Protein AF-A0A370NZZ5-F1 (afdb_monomer_lite)

Foldseek 3Di:
DCPPVNVLVVLVVVLVVLVVLLVVLVVCVVVDVVSVVVNVVSVVVNVVSVVVSVDDPDDDDDDPDPPDPPPDPDPDDDD

Radius of gyration: 16.43 Å; chains: 1; bounding box: 34×28×48 Å

pLDDT: mean 73.36, std 19.16, range [40.41, 94.19]

Organism: NCBI:txid2666307

Sequence (79 aa):
MVDAIETNACLHEVLAGIEGVLVLLEQQSVRSDACFSALCLLEMVKAKLDALMAAGPGCGQGRSARAGCACNQDVHGLR

Structure (mmCIF, N/CA/C/O backbone):
data_AF-A0A370NZZ5-F1
#
_entry.id   AF-A0A370NZZ5-F1
#
loop_
_atom_site.group_PDB
_atom_site.id
_atom_site.type_symbol
_atom_site.label_atom_id
_atom_site.label_alt_id
_atom_site.label_comp_id
_atom_site.label_asym_id
_atom_site.label_entity_id
_atom_site.label_seq_id
_atom_site.pdbx_PDB_ins_code
_atom_site.Cartn_x
_atom_site.Cartn_y
_atom_site.Cartn_z
_atom_site.occupancy
_atom_site.B_iso_or_equiv
_atom_site.auth_seq_id
_atom_site.auth_comp_id
_atom_site.auth_asym_id
_atom_site.auth_atom_id
_atom_site.pdbx_PDB_model_num
ATOM 1 N N . MET A 1 1 ? 14.750 -16.548 -15.942 1.00 49.78 1 MET A N 1
ATOM 2 C CA . MET A 1 1 ? 14.971 -15.091 -15.934 1.00 49.78 1 MET A CA 1
ATOM 3 C C . MET A 1 1 ? 13.578 -14.509 -15.881 1.00 49.78 1 MET A C 1
ATOM 5 O O . MET A 1 1 ? 12.878 -14.650 -16.867 1.00 49.78 1 MET A O 1
ATOM 9 N N . VAL A 1 2 ? 13.112 -14.087 -14.702 1.00 56.38 2 VAL A N 1
ATOM 10 C CA . VAL A 1 2 ? 11.772 -13.487 -14.581 1.00 56.38 2 VAL A CA 1
ATOM 11 C C . VAL A 1 2 ? 11.808 -12.220 -15.425 1.00 56.38 2 VAL A C 1
ATOM 13 O O . VAL A 1 2 ? 12.729 -11.416 -15.258 1.00 56.38 2 VAL A O 1
ATOM 16 N N . ASP A 1 3 ? 10.901 -12.098 -16.390 1.00 63.41 3 ASP A N 1
ATOM 17 C CA . ASP A 1 3 ? 10.893 -10.957 -17.296 1.00 63.41 3 ASP A CA 1
ATOM 18 C C . ASP A 1 3 ? 10.699 -9.675 -16.475 1.00 63.41 3 ASP A C 1
ATOM 20 O O . ASP A 1 3 ? 9.892 -9.619 -15.542 1.00 63.41 3 ASP A O 1
ATOM 24 N N . ALA A 1 4 ? 11.458 -8.623 -16.788 1.00 62.22 4 ALA A N 1
ATOM 25 C CA . ALA A 1 4 ? 11.389 -7.357 -16.049 1.00 62.22 4 ALA A CA 1
ATOM 26 C C . ALA A 1 4 ? 9.967 -6.756 -16.069 1.00 62.22 4 ALA A C 1
ATOM 28 O O . ALA A 1 4 ? 9.570 -6.046 -15.147 1.00 62.22 4 ALA A O 1
ATOM 29 N N . ILE A 1 5 ? 9.191 -7.097 -17.102 1.00 62.31 5 ILE A N 1
ATOM 30 C CA . ILE A 1 5 ? 7.779 -6.742 -17.272 1.00 62.31 5 ILE A CA 1
ATOM 31 C C . ILE A 1 5 ? 6.895 -7.496 -16.266 1.00 62.31 5 ILE A C 1
ATOM 33 O O . ILE A 1 5 ? 6.046 -6.888 -15.621 1.00 62.31 5 ILE A O 1
ATOM 37 N N . GLU A 1 6 ? 7.128 -8.798 -16.086 1.00 65.75 6 GLU A N 1
ATOM 38 C CA . GLU A 1 6 ? 6.386 -9.646 -15.143 1.00 65.75 6 GLU A CA 1
ATOM 39 C C . GLU A 1 6 ? 6.678 -9.246 -13.690 1.00 65.75 6 GLU A C 1
ATOM 41 O O . GLU A 1 6 ? 5.773 -9.153 -12.862 1.00 65.75 6 GLU A O 1
ATOM 46 N N . THR A 1 7 ? 7.935 -8.896 -13.401 1.00 73.12 7 THR A N 1
ATOM 47 C CA . THR A 1 7 ? 8.325 -8.362 -12.088 1.00 73.12 7 THR A CA 1
ATOM 48 C C . THR A 1 7 ? 7.600 -7.048 -11.794 1.00 73.12 7 THR A C 1
ATOM 50 O O . THR A 1 7 ? 7.104 -6.861 -10.690 1.00 73.12 7 THR A O 1
ATOM 53 N N . ASN A 1 8 ? 7.484 -6.149 -12.776 1.00 77.12 8 ASN A N 1
ATOM 54 C CA . ASN A 1 8 ? 6.807 -4.865 -12.593 1.00 77.12 8 ASN A CA 1
ATOM 55 C C . ASN A 1 8 ? 5.294 -5.041 -12.350 1.00 77.12 8 ASN A C 1
ATOM 57 O O . ASN A 1 8 ? 4.748 -4.456 -11.416 1.00 77.12 8 ASN A O 1
ATOM 61 N N . ALA A 1 9 ? 4.635 -5.924 -13.109 1.00 81.19 9 ALA A N 1
ATOM 62 C CA . ALA A 1 9 ? 3.226 -6.262 -12.895 1.00 81.19 9 ALA A CA 1
ATOM 63 C C . ALA A 1 9 ? 2.971 -6.827 -11.484 1.00 81.19 9 ALA A C 1
ATOM 65 O O . ALA A 1 9 ? 2.078 -6.355 -10.783 1.00 81.19 9 ALA A O 1
ATOM 66 N N . CYS A 1 10 ? 3.817 -7.756 -11.028 1.00 86.38 10 CYS A N 1
ATOM 67 C CA . CYS A 1 10 ? 3.746 -8.312 -9.676 1.00 86.38 10 CYS A CA 1
ATOM 68 C C . CYS A 1 10 ? 3.921 -7.232 -8.590 1.00 86.38 10 CYS A C 1
ATOM 70 O O . CYS A 1 10 ? 3.184 -7.209 -7.606 1.00 86.38 10 CYS A O 1
ATOM 72 N N . LEU A 1 11 ? 4.845 -6.281 -8.773 1.00 86.31 11 LEU A N 1
ATOM 73 C CA . LEU A 1 11 ? 5.033 -5.177 -7.824 1.00 86.31 11 LEU A CA 1
ATOM 74 C C . LEU A 1 11 ? 3.815 -4.242 -7.761 1.00 86.31 11 LEU A C 1
ATOM 76 O O . LEU A 1 11 ? 3.441 -3.808 -6.672 1.00 86.31 11 LEU A O 1
ATOM 80 N N . HIS A 1 12 ? 3.162 -3.977 -8.896 1.00 87.88 12 HIS A N 1
ATOM 81 C CA . HIS A 1 12 ? 1.908 -3.221 -8.935 1.00 87.88 12 HIS A CA 1
ATOM 82 C C . HIS A 1 12 ? 0.764 -3.941 -8.206 1.00 87.88 12 HIS A C 1
ATOM 84 O O . HIS A 1 12 ? 0.009 -3.300 -7.475 1.00 87.88 12 HIS A O 1
ATOM 90 N N . GLU A 1 13 ? 0.648 -5.263 -8.356 1.00 90.56 13 GLU A N 1
ATOM 91 C CA . GLU A 1 13 ? -0.338 -6.069 -7.623 1.00 90.56 13 GLU A CA 1
ATOM 92 C C . GLU A 1 13 ? -0.085 -6.042 -6.112 1.00 90.56 13 GLU A C 1
ATOM 94 O O . GLU A 1 13 ? -1.016 -5.863 -5.322 1.00 90.56 13 GLU A O 1
ATOM 99 N N . VAL A 1 14 ? 1.180 -6.148 -5.697 1.00 91.12 14 VAL A N 1
ATOM 100 C CA . VAL A 1 14 ? 1.576 -6.032 -4.288 1.00 91.12 14 VAL A CA 1
ATOM 101 C C . VAL A 1 14 ? 1.237 -4.645 -3.738 1.00 91.12 14 VAL A C 1
ATOM 103 O O . VAL A 1 14 ? 0.688 -4.554 -2.640 1.00 91.12 14 VAL A O 1
ATOM 106 N N . LEU A 1 15 ? 1.499 -3.572 -4.492 1.00 90.69 15 LEU A N 1
ATOM 107 C CA . LEU A 1 15 ? 1.115 -2.207 -4.113 1.00 90.69 15 LEU A CA 1
ATOM 108 C C . LEU A 1 15 ? -0.397 -2.073 -3.911 1.00 90.69 15 LEU A C 1
ATOM 110 O O . LEU A 1 15 ? -0.827 -1.553 -2.883 1.00 90.69 15 LEU A O 1
ATOM 114 N N . ALA A 1 16 ? -1.199 -2.581 -4.849 1.00 90.81 16 ALA A N 1
ATOM 115 C CA . ALA A 1 16 ? -2.656 -2.551 -4.746 1.00 90.81 16 ALA A CA 1
ATOM 116 C C . ALA A 1 16 ? -3.158 -3.333 -3.519 1.00 90.81 16 ALA A C 1
ATOM 118 O O . ALA A 1 16 ? -4.058 -2.878 -2.809 1.00 90.81 16 ALA A O 1
ATOM 119 N N . GLY A 1 17 ? -2.540 -4.481 -3.223 1.00 94.19 17 GLY A N 1
ATOM 120 C CA . GLY A 1 17 ? -2.813 -5.249 -2.010 1.00 94.19 17 GLY A CA 1
ATOM 121 C C . GLY A 1 17 ? -2.482 -4.469 -0.735 1.00 94.19 17 GLY A C 1
ATOM 122 O O . GLY A 1 17 ? -3.299 -4.417 0.185 1.00 94.19 17 GLY A O 1
ATOM 123 N N . ILE A 1 18 ? -1.317 -3.815 -0.691 1.00 92.94 18 ILE A N 1
ATOM 124 C CA . ILE A 1 18 ? -0.897 -2.961 0.429 1.00 92.94 18 ILE A CA 1
ATOM 125 C C . ILE A 1 18 ? -1.883 -1.807 0.633 1.00 92.94 18 ILE A C 1
ATOM 127 O O . ILE A 1 18 ? -2.281 -1.545 1.765 1.00 92.94 18 ILE A O 1
ATOM 131 N N . GLU A 1 19 ? -2.316 -1.148 -0.439 1.00 93.12 19 GLU A N 1
ATOM 132 C CA . GLU A 1 19 ? -3.283 -0.049 -0.380 1.00 93.12 19 GLU A CA 1
ATOM 133 C C . GLU A 1 19 ? -4.628 -0.506 0.200 1.00 93.12 19 GLU A C 1
ATOM 135 O O . GLU A 1 19 ? -5.176 0.150 1.086 1.00 93.12 19 GLU A O 1
ATOM 140 N N . GLY A 1 20 ? -5.110 -1.686 -0.201 1.00 93.00 20 GLY A N 1
ATOM 141 C CA . GLY A 1 20 ? -6.303 -2.295 0.389 1.00 93.00 20 GLY A CA 1
ATOM 142 C C . GLY A 1 20 ? -6.158 -2.568 1.890 1.00 93.00 20 GLY A C 1
ATOM 143 O O . GLY A 1 20 ? -7.069 -2.276 2.665 1.00 93.00 20 GLY A O 1
ATOM 144 N N . VAL A 1 21 ? -5.005 -3.083 2.329 1.00 93.62 21 VAL A N 1
ATOM 145 C CA . VAL A 1 21 ? -4.741 -3.349 3.754 1.00 93.62 21 VAL A CA 1
ATOM 146 C C . VAL A 1 21 ? -4.596 -2.052 4.556 1.00 93.62 21 VAL A C 1
ATOM 148 O O . VAL A 1 21 ? -5.090 -1.991 5.680 1.00 93.62 21 VAL A O 1
ATOM 151 N N . LEU A 1 22 ? -3.985 -1.005 3.995 1.00 92.06 22 LEU A N 1
ATOM 152 C CA . LEU A 1 22 ? -3.879 0.306 4.643 1.00 92.06 22 LEU A CA 1
ATOM 153 C C . LEU A 1 22 ? -5.258 0.899 4.943 1.00 92.06 22 LEU A C 1
ATOM 155 O O . LEU A 1 22 ? -5.497 1.315 6.072 1.00 92.06 22 LEU A O 1
ATOM 159 N N . VAL A 1 23 ? -6.191 0.849 3.987 1.00 92.44 23 VAL A N 1
ATOM 160 C CA . VAL A 1 23 ? -7.574 1.319 4.191 1.00 92.44 23 VAL A CA 1
ATOM 161 C C . VAL A 1 23 ? -8.266 0.554 5.325 1.00 92.44 23 VAL A C 1
ATOM 163 O O . VAL A 1 23 ? -8.983 1.141 6.138 1.00 92.44 23 VAL A O 1
ATOM 166 N N . LEU A 1 24 ? -8.042 -0.760 5.418 1.00 91.19 24 LEU A N 1
ATOM 167 C CA . LEU A 1 24 ? -8.593 -1.575 6.503 1.00 91.19 24 LEU A CA 1
ATOM 168 C C . LEU A 1 24 ? -7.964 -1.229 7.858 1.00 91.19 24 LEU A C 1
ATOM 170 O O . LEU A 1 24 ? -8.672 -1.131 8.863 1.00 91.19 24 LEU A O 1
ATOM 174 N N . LEU A 1 25 ? -6.645 -1.040 7.897 1.00 90.81 25 LEU A N 1
ATOM 175 C CA . LEU A 1 25 ? -5.923 -0.686 9.114 1.00 90.81 25 LEU A CA 1
ATOM 176 C C . LEU A 1 25 ? -6.273 0.720 9.598 1.00 90.81 25 LEU A C 1
ATOM 178 O O . LEU A 1 25 ? -6.409 0.903 10.802 1.00 90.81 25 LEU A O 1
ATOM 182 N N . GLU A 1 26 ? -6.497 1.682 8.705 1.00 90.56 26 GLU A N 1
ATOM 183 C CA . GLU A 1 26 ? -6.909 3.044 9.059 1.00 90.56 26 GLU A CA 1
ATOM 184 C C . GLU A 1 26 ? -8.217 3.025 9.865 1.00 90.56 26 GLU A C 1
ATOM 186 O O . GLU A 1 26 ? -8.286 3.589 10.959 1.00 90.56 26 GLU A O 1
ATOM 191 N N . GLN A 1 27 ? -9.212 2.261 9.409 1.00 88.12 27 GLN A N 1
ATOM 192 C CA . GLN A 1 27 ? -10.500 2.110 10.098 1.00 88.12 27 GLN A CA 1
ATOM 193 C C . GLN A 1 27 ? -10.379 1.411 11.462 1.00 88.12 27 GLN A C 1
ATOM 195 O O . GLN A 1 27 ? -11.126 1.727 12.391 1.00 88.12 27 GLN A O 1
ATOM 200 N N . GLN A 1 28 ? -9.459 0.449 11.594 1.00 85.31 28 GLN A N 1
ATOM 201 C CA . GLN A 1 28 ? -9.263 -0.317 12.832 1.00 85.31 28 GLN A CA 1
ATOM 202 C C . GLN A 1 28 ? -8.285 0.350 13.812 1.00 85.31 28 GLN A C 1
ATOM 204 O O . GLN A 1 28 ? -8.358 0.088 15.013 1.00 85.31 28 GLN A O 1
ATOM 209 N N . SER A 1 29 ? -7.408 1.238 13.337 1.00 81.81 29 SER A N 1
ATOM 210 C CA . SER A 1 29 ? -6.384 1.925 14.137 1.00 81.81 29 SER A CA 1
ATOM 211 C C . SER A 1 29 ? -6.982 2.752 15.275 1.00 81.81 29 SER A C 1
ATOM 213 O O . SER A 1 29 ? -6.450 2.759 16.379 1.00 81.81 29 SER A O 1
ATOM 215 N N . VAL A 1 30 ? -8.165 3.335 15.056 1.00 80.00 30 VAL A N 1
ATOM 216 C CA . VAL A 1 30 ? -8.920 4.101 16.063 1.00 80.00 30 VAL A CA 1
ATOM 217 C C . VAL A 1 30 ? -9.299 3.243 17.279 1.00 80.00 30 VAL A C 1
ATOM 219 O O . VAL A 1 30 ? -9.578 3.762 18.357 1.00 80.00 30 VAL A O 1
ATOM 222 N N . ARG A 1 31 ? -9.342 1.916 17.113 1.00 82.31 31 ARG A N 1
ATOM 223 C CA . ARG A 1 31 ? -9.792 0.952 18.125 1.00 82.31 31 ARG A CA 1
ATOM 224 C C . ARG A 1 31 ? -8.659 0.088 18.678 1.00 82.31 31 ARG A C 1
ATOM 226 O O . ARG A 1 31 ? -8.908 -0.703 19.586 1.00 82.31 31 ARG A O 1
ATOM 233 N N . SER A 1 32 ? -7.447 0.189 18.128 1.00 85.19 32 SER A N 1
ATOM 234 C CA . SER A 1 32 ? -6.318 -0.653 18.522 1.00 85.19 32 SER A CA 1
ATOM 235 C C . SER A 1 32 ? -4.970 -0.026 18.168 1.00 85.19 32 SER A C 1
ATOM 237 O O . SER A 1 32 ? -4.645 0.153 16.993 1.00 85.19 32 SER A O 1
ATOM 239 N N . ASP A 1 33 ? -4.126 0.167 19.183 1.00 85.69 33 ASP A N 1
ATOM 240 C CA . ASP A 1 33 ? -2.734 0.611 19.014 1.00 85.69 33 ASP A CA 1
ATOM 241 C C . ASP A 1 33 ? -1.890 -0.371 18.185 1.00 85.69 33 ASP A C 1
ATOM 243 O O . ASP A 1 33 ? -0.950 0.029 17.495 1.00 85.69 33 ASP A O 1
ATOM 247 N N . ALA A 1 34 ? -2.233 -1.663 18.203 1.00 85.31 34 ALA A N 1
ATOM 248 C CA . ALA A 1 34 ? -1.576 -2.661 17.363 1.00 85.31 34 ALA A CA 1
ATOM 249 C C . ALA A 1 34 ? -1.908 -2.443 15.877 1.00 85.31 34 ALA A C 1
ATOM 251 O O . ALA A 1 34 ? -1.022 -2.542 15.029 1.00 85.31 34 ALA A O 1
ATOM 252 N N . CYS A 1 35 ? -3.159 -2.085 15.562 1.00 84.94 35 CYS A N 1
ATOM 253 C CA . CYS A 1 35 ? -3.565 -1.719 14.205 1.00 84.94 35 CYS A CA 1
ATOM 254 C C . CYS A 1 35 ? -2.940 -0.393 13.764 1.00 84.94 35 CYS A C 1
ATOM 256 O O . CYS A 1 35 ? -2.524 -0.286 12.615 1.00 84.94 35 CYS A O 1
ATOM 258 N N . PHE A 1 36 ? -2.808 0.581 14.668 1.00 86.44 36 PHE A N 1
ATOM 259 C CA . PHE A 1 36 ? -2.076 1.818 14.394 1.00 86.44 36 PHE A CA 1
ATOM 260 C C . PHE A 1 36 ? -0.593 1.549 14.099 1.00 86.44 36 PHE A C 1
ATOM 262 O O . PHE A 1 36 ? -0.060 2.007 13.093 1.00 86.44 36 PHE A O 1
ATOM 269 N N . SER A 1 37 ? 0.063 0.724 14.917 1.00 90.88 37 SER A N 1
ATOM 270 C CA . SER A 1 37 ? 1.462 0.337 14.698 1.00 90.88 37 SER A CA 1
ATOM 271 C C . SER A 1 37 ? 1.645 -0.395 13.365 1.00 90.88 37 SER A C 1
ATOM 273 O O . SER A 1 37 ? 2.589 -0.117 12.626 1.00 90.88 37 SER A O 1
ATOM 275 N N . ALA A 1 38 ? 0.726 -1.305 13.027 1.00 90.44 38 ALA A N 1
ATOM 276 C CA . ALA A 1 38 ? 0.725 -1.996 11.743 1.00 90.44 38 ALA A CA 1
ATOM 277 C C . ALA A 1 38 ? 0.510 -1.030 10.567 1.00 90.44 38 ALA A C 1
ATOM 279 O O . ALA A 1 38 ? 1.201 -1.165 9.560 1.00 90.44 38 ALA A O 1
ATOM 280 N N . LEU A 1 39 ? -0.385 -0.044 10.707 1.00 89.25 39 LEU A N 1
ATOM 281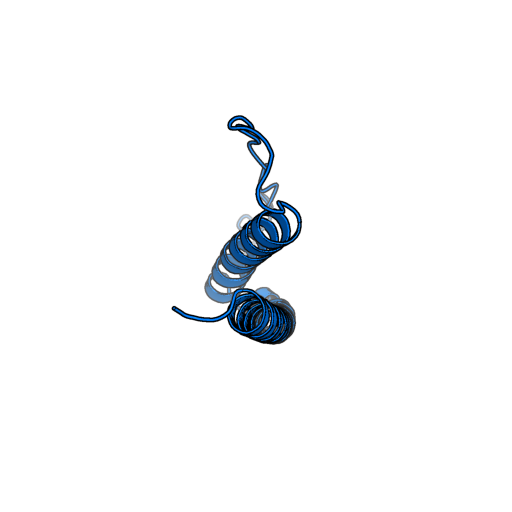 C CA . LEU A 1 39 ? -0.628 0.997 9.705 1.00 89.25 39 LEU A CA 1
ATOM 282 C C . LEU A 1 39 ? 0.667 1.760 9.406 1.00 89.25 39 LEU A C 1
ATOM 284 O O . LEU A 1 39 ? 1.116 1.768 8.263 1.00 89.25 39 LEU A O 1
ATOM 288 N N . CYS A 1 40 ? 1.328 2.298 10.435 1.00 89.94 40 CYS A N 1
ATOM 289 C CA . CYS A 1 40 ? 2.564 3.068 10.271 1.00 89.94 40 CYS A CA 1
ATOM 290 C C . CYS A 1 40 ? 3.697 2.249 9.632 1.00 89.94 40 CYS A C 1
ATOM 292 O O . CYS A 1 40 ? 4.437 2.742 8.778 1.00 89.94 40 CYS A O 1
ATOM 294 N N . LEU A 1 41 ? 3.855 0.983 10.035 1.00 93.56 41 LEU A N 1
ATOM 295 C CA . LEU A 1 41 ? 4.860 0.099 9.441 1.00 93.56 41 LEU A CA 1
ATOM 296 C C . LEU A 1 41 ? 4.556 -0.182 7.968 1.00 93.56 41 LEU A C 1
ATOM 298 O O . LEU A 1 41 ? 5.467 -0.191 7.139 1.00 93.56 41 LEU A O 1
ATOM 302 N N . LEU A 1 42 ? 3.285 -0.388 7.632 1.00 92.69 42 LEU A N 1
ATOM 303 C CA . LEU A 1 42 ? 2.870 -0.704 6.276 1.00 92.69 42 LEU A CA 1
ATOM 304 C C . LEU A 1 42 ? 2.962 0.517 5.343 1.00 92.69 42 LEU A C 1
ATOM 306 O O . LEU A 1 42 ? 3.387 0.368 4.199 1.00 92.69 42 LEU A O 1
ATOM 310 N N 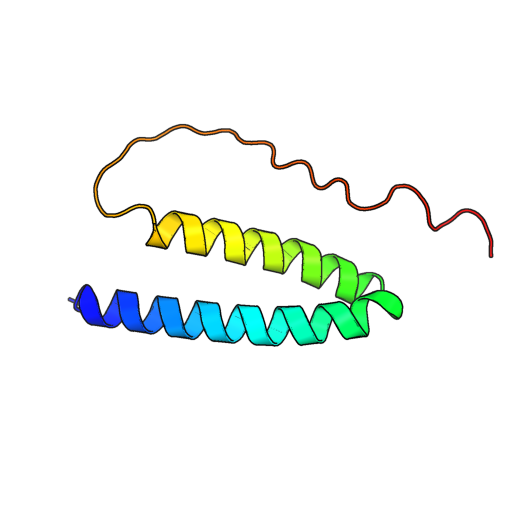. GLU A 1 43 ? 2.687 1.728 5.835 1.00 91.69 43 GLU A N 1
ATOM 311 C CA . GLU A 1 43 ? 2.934 2.983 5.107 1.00 91.69 43 GLU A CA 1
ATOM 312 C C . GLU A 1 43 ? 4.420 3.158 4.760 1.00 91.69 43 GLU A C 1
ATOM 314 O O . GLU A 1 43 ? 4.766 3.560 3.646 1.00 91.69 43 GLU A O 1
ATOM 319 N N . MET A 1 44 ? 5.325 2.788 5.674 1.00 93.19 44 MET A N 1
ATOM 320 C CA . MET A 1 44 ? 6.767 2.809 5.411 1.00 93.19 44 MET A CA 1
ATOM 321 C C . MET A 1 44 ? 7.167 1.812 4.316 1.00 93.19 44 MET A C 1
ATOM 323 O O . MET A 1 44 ? 8.026 2.116 3.482 1.00 93.19 44 MET A O 1
ATOM 327 N N . VAL A 1 45 ? 6.563 0.620 4.313 1.00 91.94 45 VAL A N 1
ATOM 328 C CA . VAL A 1 45 ? 6.788 -0.391 3.270 1.00 91.94 45 VAL A CA 1
ATOM 329 C C . VAL A 1 45 ? 6.281 0.113 1.921 1.00 91.94 45 VAL A C 1
ATOM 331 O O . VAL A 1 45 ? 7.031 0.032 0.949 1.00 91.94 45 VAL A O 1
ATOM 334 N N . LYS A 1 46 ? 5.080 0.705 1.869 1.00 91.00 46 LYS A N 1
ATOM 335 C CA . LYS A 1 46 ? 4.525 1.331 0.660 1.00 91.00 46 LYS A CA 1
ATOM 336 C C . LYS A 1 46 ? 5.483 2.377 0.089 1.00 91.00 46 LYS A C 1
ATOM 338 O O . LYS A 1 46 ? 5.906 2.249 -1.052 1.00 91.00 46 LYS A O 1
ATOM 343 N N . ALA A 1 47 ? 5.931 3.329 0.909 1.00 89.12 47 ALA A N 1
ATOM 344 C CA . ALA A 1 47 ? 6.843 4.387 0.470 1.00 89.12 47 ALA A CA 1
ATOM 345 C C . ALA A 1 47 ? 8.186 3.848 -0.060 1.00 89.12 47 ALA A C 1
ATOM 347 O O . ALA A 1 47 ? 8.751 4.386 -1.013 1.00 89.12 47 ALA A O 1
ATOM 348 N N . LYS A 1 48 ? 8.717 2.774 0.544 1.00 88.81 48 LYS A N 1
ATOM 349 C CA . LYS A 1 48 ? 9.926 2.096 0.049 1.00 88.81 48 LYS A CA 1
ATOM 350 C C . LYS A 1 48 ? 9.678 1.397 -1.286 1.00 88.81 48 LYS A C 1
ATOM 352 O O . LYS A 1 48 ? 10.550 1.444 -2.147 1.00 88.81 48 LYS A O 1
ATOM 357 N N . LEU A 1 49 ? 8.523 0.760 -1.451 1.00 87.06 49 LEU A N 1
ATOM 358 C CA . LEU A 1 49 ? 8.142 0.069 -2.679 1.00 87.06 49 LEU A CA 1
ATOM 359 C C . LEU A 1 49 ? 7.915 1.061 -3.827 1.00 87.06 49 LEU A C 1
ATOM 361 O O . LEU A 1 49 ? 8.488 0.882 -4.897 1.00 87.06 49 LEU A O 1
ATOM 365 N N . ASP A 1 50 ? 7.209 2.161 -3.565 1.00 87.69 50 ASP A N 1
ATOM 366 C CA . ASP A 1 50 ? 7.037 3.276 -4.502 1.00 87.69 50 ASP A CA 1
ATOM 367 C C . ASP A 1 50 ? 8.390 3.851 -4.936 1.00 87.69 50 ASP A C 1
ATOM 369 O O . ASP A 1 50 ? 8.630 4.070 -6.122 1.00 87.69 50 ASP A O 1
ATOM 373 N N . ALA A 1 51 ? 9.321 4.043 -3.993 1.00 85.88 51 ALA A N 1
ATOM 374 C CA . ALA A 1 51 ? 10.668 4.511 -4.305 1.00 85.88 51 ALA A CA 1
ATOM 375 C C . ALA A 1 51 ? 11.459 3.511 -5.164 1.00 85.88 51 ALA A C 1
ATOM 377 O O . ALA A 1 51 ? 12.201 3.935 -6.046 1.00 85.88 51 ALA A O 1
ATOM 378 N N . LEU A 1 52 ? 11.301 2.203 -4.935 1.00 84.06 52 LEU A N 1
ATOM 379 C CA . LEU A 1 52 ? 11.926 1.156 -5.751 1.00 84.06 52 LEU A CA 1
ATOM 380 C C . LEU A 1 52 ? 11.339 1.096 -7.163 1.00 84.06 52 LEU A C 1
ATOM 382 O O . LEU A 1 52 ? 12.075 0.844 -8.109 1.00 84.06 52 LEU A O 1
ATOM 386 N N . MET A 1 53 ? 10.039 1.342 -7.316 1.00 82.94 53 MET A N 1
ATOM 387 C CA . MET A 1 53 ? 9.373 1.349 -8.621 1.00 82.94 53 MET A CA 1
ATOM 388 C C . MET A 1 53 ? 9.628 2.646 -9.399 1.00 82.94 53 MET A C 1
ATOM 390 O O . MET A 1 53 ? 9.739 2.617 -10.623 1.00 82.94 53 MET A O 1
ATOM 394 N N . ALA A 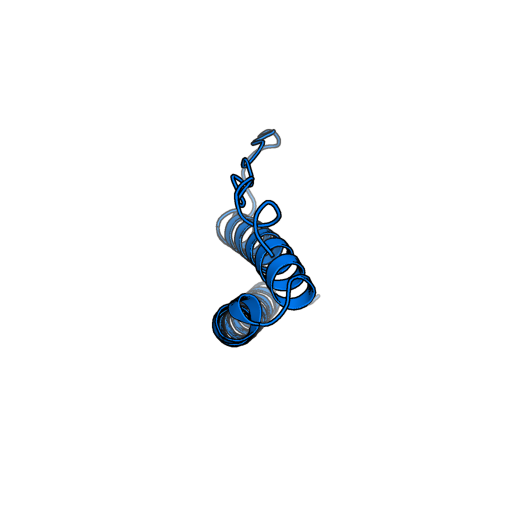1 54 ? 9.775 3.776 -8.702 1.00 81.50 54 ALA A N 1
ATOM 395 C CA . ALA A 1 54 ? 10.170 5.055 -9.290 1.00 81.50 54 ALA A CA 1
ATOM 396 C C . ALA A 1 54 ? 11.667 5.103 -9.640 1.00 81.50 54 ALA A C 1
ATOM 398 O O . ALA A 1 54 ? 12.065 5.755 -10.609 1.00 81.50 54 ALA A O 1
ATOM 399 N N . ALA A 1 55 ? 12.506 4.403 -8.872 1.00 66.00 55 ALA A N 1
ATOM 400 C CA . ALA A 1 55 ? 13.898 4.167 -9.210 1.00 66.00 55 ALA A CA 1
ATOM 401 C C . ALA A 1 55 ? 13.979 3.112 -10.324 1.00 66.00 55 ALA A C 1
ATOM 403 O O . ALA A 1 55 ? 14.216 1.932 -10.084 1.00 66.00 55 ALA A O 1
ATOM 404 N N . GLY A 1 56 ? 13.834 3.548 -11.578 1.00 57.31 56 GLY A N 1
ATOM 405 C CA . GLY A 1 56 ? 14.340 2.773 -12.714 1.00 57.31 56 GLY A CA 1
ATOM 406 C C . GLY A 1 56 ? 15.832 2.412 -12.529 1.00 57.31 56 GLY A C 1
ATOM 407 O O . GLY A 1 56 ? 16.475 2.916 -11.605 1.00 57.31 56 GLY A O 1
ATOM 408 N N . PRO A 1 57 ? 16.428 1.565 -13.394 1.00 44.75 57 PRO A N 1
ATOM 409 C CA . PRO A 1 57 ? 17.771 0.983 -13.219 1.00 44.75 57 PRO A CA 1
ATOM 410 C C . PRO A 1 57 ? 18.948 1.977 -13.377 1.00 44.75 57 PRO A C 1
ATOM 412 O O . PRO A 1 57 ? 19.967 1.676 -13.991 1.00 44.75 57 PRO A O 1
ATOM 415 N N . GLY A 1 58 ? 18.849 3.169 -12.798 1.00 50.81 58 GLY A N 1
ATOM 416 C CA . GLY A 1 58 ? 19.900 4.166 -12.746 1.00 50.81 58 GLY A CA 1
ATOM 417 C C . GLY A 1 58 ? 19.490 5.355 -11.889 1.00 50.81 58 GLY A C 1
ATOM 418 O O . GLY A 1 58 ? 18.930 6.308 -12.412 1.00 50.81 58 GLY A O 1
ATOM 419 N N . CYS A 1 59 ? 19.790 5.312 -10.588 1.00 40.41 59 CYS A N 1
ATOM 420 C CA . CYS A 1 59 ? 20.530 6.389 -9.917 1.00 40.41 59 CYS A CA 1
ATOM 421 C C . CYS A 1 59 ? 20.756 6.095 -8.425 1.00 40.41 59 CYS A C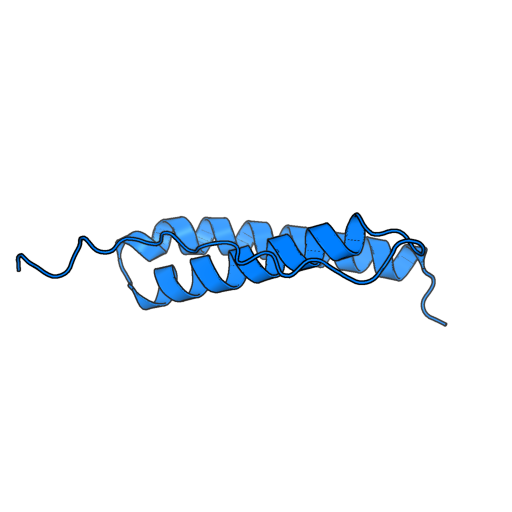 1
ATOM 423 O O . CYS A 1 59 ? 19.831 6.126 -7.623 1.00 40.41 59 CYS A O 1
ATOM 425 N N . GLY A 1 60 ? 22.027 5.890 -8.071 1.00 43.06 60 GLY A N 1
ATOM 426 C CA . GLY A 1 60 ? 22.677 6.592 -6.961 1.00 43.06 60 GLY A CA 1
ATOM 427 C C . GLY A 1 60 ? 22.116 6.419 -5.551 1.00 43.06 60 GLY A C 1
ATOM 428 O O . GLY A 1 60 ? 21.308 7.212 -5.080 1.00 43.06 60 GLY A O 1
ATOM 429 N N . GLN A 1 61 ? 22.697 5.455 -4.838 1.00 55.00 61 GLN A N 1
ATOM 430 C CA . GLN A 1 61 ? 23.221 5.598 -3.477 1.00 55.00 61 GLN A CA 1
ATOM 431 C C . GLN A 1 61 ? 23.076 7.007 -2.852 1.00 55.00 61 GLN A C 1
ATOM 433 O O . GLN A 1 61 ? 23.751 7.950 -3.260 1.00 55.00 61 GLN A O 1
ATOM 438 N N . GLY A 1 62 ? 22.295 7.105 -1.770 1.00 52.03 62 GLY A N 1
ATOM 439 C CA . GLY A 1 62 ? 22.423 8.182 -0.784 1.00 52.03 62 GLY A CA 1
ATOM 440 C C . GLY A 1 62 ? 21.168 9.018 -0.561 1.00 52.03 62 GLY A C 1
ATOM 441 O O . GLY A 1 62 ? 21.066 10.128 -1.065 1.00 52.03 62 GLY A O 1
ATOM 442 N N . ARG A 1 63 ? 20.267 8.553 0.311 1.00 42.22 63 ARG A N 1
ATOM 443 C CA . ARG A 1 63 ? 19.436 9.449 1.128 1.00 42.22 63 ARG A CA 1
ATOM 444 C C . ARG A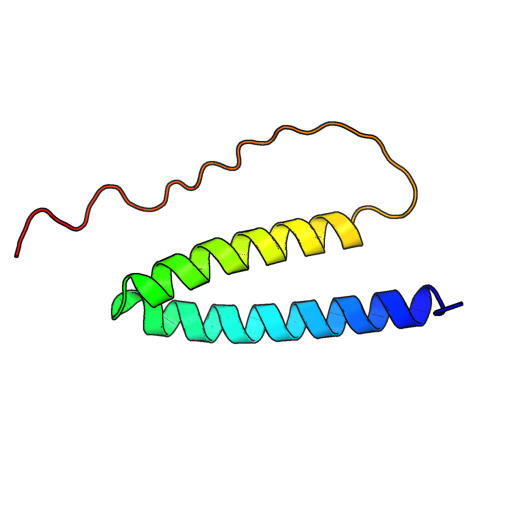 1 63 ? 19.081 8.770 2.443 1.00 42.22 63 ARG A C 1
ATOM 446 O O . ARG A 1 63 ? 18.124 8.013 2.557 1.00 42.22 63 ARG A O 1
ATOM 453 N N . SER A 1 64 ? 19.888 9.089 3.452 1.00 49.94 64 SER A N 1
ATOM 454 C CA . SER A 1 64 ? 19.440 9.138 4.839 1.00 49.94 64 SER A CA 1
ATOM 455 C C . SER A 1 64 ? 18.331 10.190 4.918 1.00 49.94 64 SER A C 1
ATOM 457 O O . SER A 1 64 ? 18.585 11.366 5.159 1.00 49.94 64 SER A O 1
ATOM 459 N N . ALA A 1 65 ? 17.102 9.793 4.611 1.00 45.91 65 ALA A N 1
ATOM 460 C CA . ALA A 1 65 ? 15.925 10.551 4.979 1.00 45.91 65 ALA A CA 1
ATOM 461 C C . ALA A 1 65 ? 15.375 9.872 6.229 1.00 45.91 65 ALA A C 1
ATOM 463 O O . ALA A 1 65 ? 14.699 8.848 6.153 1.00 45.91 65 ALA A O 1
ATOM 464 N N . ARG A 1 66 ? 15.699 10.441 7.396 1.00 46.47 66 ARG A N 1
ATOM 465 C CA . ARG A 1 66 ? 14.832 10.329 8.568 1.00 46.47 66 ARG A CA 1
ATOM 466 C C . ARG A 1 66 ? 13.474 10.895 8.148 1.00 46.47 66 ARG A C 1
ATOM 468 O O . ARG A 1 66 ? 13.234 12.088 8.297 1.00 46.47 66 ARG A O 1
ATOM 475 N N . ALA A 1 67 ? 12.622 10.064 7.557 1.00 46.19 67 ALA A N 1
ATOM 476 C CA . ALA A 1 67 ? 11.203 10.342 7.478 1.00 46.19 67 ALA A CA 1
ATOM 477 C C . ALA A 1 67 ? 10.707 10.241 8.919 1.00 46.19 67 ALA A C 1
ATOM 479 O O . ALA A 1 67 ? 10.558 9.151 9.470 1.00 46.19 67 ALA A O 1
ATOM 480 N N . GLY A 1 68 ? 10.629 11.400 9.572 1.00 45.25 68 GLY A N 1
ATOM 481 C CA . GLY A 1 68 ? 10.079 11.517 10.905 1.00 45.25 68 GLY A CA 1
ATOM 482 C C . GLY A 1 68 ? 8.663 10.970 10.887 1.00 45.25 68 GLY A C 1
ATOM 483 O O . GLY A 1 68 ? 7.774 11.568 10.290 1.00 45.25 68 GLY A O 1
ATOM 484 N N . CYS A 1 69 ? 8.464 9.839 11.556 1.00 42.47 69 CYS A N 1
ATOM 485 C CA . CYS A 1 69 ? 7.158 9.479 12.075 1.00 42.47 69 CYS A CA 1
ATOM 486 C C . CYS A 1 69 ? 6.846 10.483 13.189 1.00 42.47 69 CYS A C 1
ATOM 488 O O . CYS A 1 69 ? 7.200 10.275 14.347 1.00 42.47 69 CYS A O 1
ATOM 490 N N . ALA A 1 70 ? 6.234 11.609 12.830 1.00 49.19 70 ALA A N 1
ATOM 491 C CA . ALA A 1 70 ? 5.483 12.426 13.7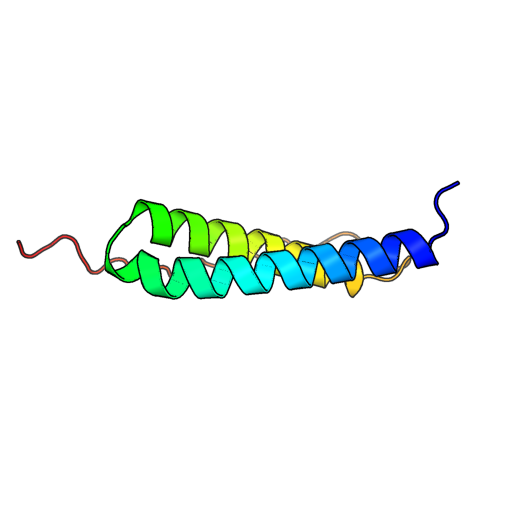73 1.00 49.19 70 ALA A CA 1
ATOM 492 C C . ALA A 1 70 ? 4.151 11.712 14.055 1.00 49.19 70 ALA A C 1
ATOM 494 O O . ALA A 1 70 ? 3.084 12.178 13.676 1.00 49.19 70 ALA A O 1
ATOM 495 N N . CYS A 1 71 ? 4.221 10.527 14.658 1.00 41.16 71 CYS A N 1
ATOM 496 C CA . CYS A 1 71 ? 3.047 9.786 15.090 1.00 41.16 71 CYS A CA 1
ATOM 497 C C . CYS A 1 71 ? 2.831 10.113 16.572 1.00 41.16 71 CYS A C 1
ATOM 499 O O . CYS A 1 71 ? 3.508 9.552 17.427 1.00 41.16 71 CYS A O 1
ATOM 501 N N . ASN A 1 72 ? 1.951 11.086 16.833 1.00 45.53 72 ASN A N 1
ATOM 502 C CA . ASN A 1 72 ? 1.254 11.361 18.096 1.00 45.53 72 ASN A CA 1
ATOM 503 C C . ASN A 1 72 ? 1.992 11.020 19.407 1.00 45.53 72 ASN A C 1
ATOM 505 O O . ASN A 1 72 ? 1.827 9.936 19.963 1.00 45.53 72 ASN A O 1
ATOM 509 N N . GLN A 1 73 ? 2.664 12.007 20.000 1.00 49.94 73 GLN A N 1
ATOM 510 C CA . GLN A 1 73 ? 2.850 12.037 21.455 1.00 49.94 73 GLN A CA 1
ATOM 511 C C . GLN A 1 73 ? 1.664 12.764 22.104 1.00 49.94 73 GLN A C 1
ATOM 513 O O . GLN A 1 73 ? 1.875 13.855 22.600 1.00 49.94 73 GLN A O 1
ATOM 518 N N . ASP A 1 74 ? 0.430 12.235 22.071 1.00 49.94 74 ASP A N 1
ATOM 519 C CA . ASP A 1 74 ? -0.695 12.941 22.732 1.00 49.94 74 ASP A CA 1
ATOM 520 C C . ASP A 1 74 ? -1.942 12.112 23.115 1.00 49.94 74 ASP A C 1
ATOM 522 O O . ASP A 1 74 ? -3.016 12.678 23.296 1.00 49.94 74 ASP A O 1
ATOM 526 N N . VAL A 1 75 ? -1.880 10.784 23.299 1.00 55.72 75 VAL A N 1
ATOM 527 C CA . VAL A 1 75 ? -3.086 10.057 23.777 1.00 55.72 75 VAL A CA 1
ATOM 528 C C . VAL A 1 75 ? -2.787 8.945 24.778 1.00 55.72 75 VAL A C 1
ATOM 530 O O . VAL A 1 75 ? -3.222 7.828 24.581 1.00 55.72 75 VAL A O 1
ATOM 533 N N . HIS A 1 76 ? -2.069 9.218 25.870 1.00 48.66 76 HIS A N 1
ATOM 534 C CA . HIS A 1 76 ? -2.090 8.335 27.058 1.00 48.66 76 HIS A CA 1
ATOM 535 C C . HIS A 1 76 ? -1.966 9.134 28.372 1.00 48.66 76 HIS A C 1
ATOM 537 O O . HIS A 1 76 ? -1.217 8.781 29.277 1.00 48.66 76 HIS A O 1
ATOM 543 N N . GLY A 1 77 ? -2.702 10.249 28.467 1.00 43.97 77 GLY A N 1
ATOM 544 C CA . GLY A 1 77 ? -2.722 11.124 29.647 1.00 43.97 77 GLY A CA 1
ATOM 545 C C . GLY A 1 77 ? -4.098 11.375 30.268 1.00 43.97 77 GLY A C 1
ATOM 546 O O . GLY A 1 77 ? -4.185 12.207 31.165 1.00 43.97 77 GLY A O 1
ATOM 547 N N . LEU A 1 78 ? -5.172 10.717 29.811 1.00 47.62 78 LEU A N 1
ATOM 548 C CA . LEU A 1 78 ? -6.484 10.860 30.451 1.00 47.62 78 LEU A CA 1
ATOM 549 C C . LEU A 1 78 ? -7.449 9.705 30.132 1.00 47.62 78 LEU A C 1
ATOM 551 O O . LEU A 1 78 ? -8.425 9.895 29.408 1.00 47.62 78 LEU A O 1
ATOM 555 N N . ARG A 1 79 ? -7.205 8.518 30.697 1.00 50.22 79 ARG A N 1
ATOM 556 C CA . ARG A 1 79 ? -8.273 7.671 31.250 1.00 50.22 79 ARG A CA 1
ATOM 557 C C . ARG A 1 79 ? -7.726 6.565 32.139 1.00 50.22 79 ARG A C 1
ATOM 559 O O . ARG A 1 79 ? -6.666 6.016 31.783 1.00 50.22 79 ARG A O 1
#

Secondary structure (DSSP, 8-state):
---HHHHHHHHHHHHHHHHHHHHHHHHHHTT-HHHHHHHHHHHHHHHHHHHHHHS-S---S-----------S-SSS--